Protein AF-A0AAD9XBY5-F1 (afdb_monomer)

Structure (mmCIF, N/CA/C/O backbone):
data_AF-A0AAD9XBY5-F1
#
_entry.id   AF-A0AAD9XBY5-F1
#
loop_
_atom_site.group_PDB
_atom_site.id
_atom_site.type_symbol
_atom_site.label_atom_id
_atom_site.label_alt_id
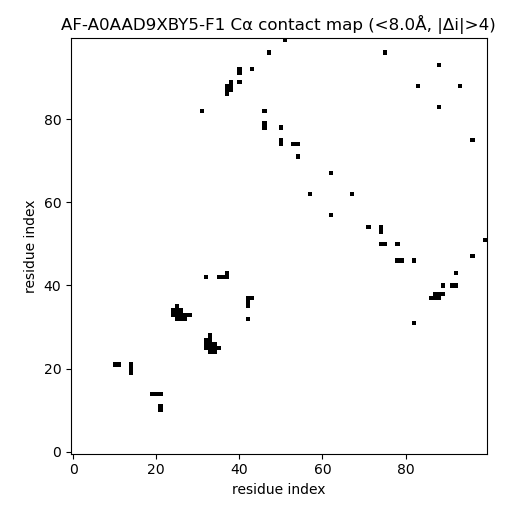_atom_site.label_comp_id
_atom_site.label_asym_id
_atom_site.label_entity_id
_atom_site.label_seq_id
_atom_site.pdbx_PDB_ins_code
_atom_site.Cartn_x
_atom_site.Cartn_y
_atom_site.Cartn_z
_atom_site.occupancy
_atom_site.B_iso_or_equiv
_atom_site.auth_seq_id
_atom_site.auth_comp_id
_atom_site.auth_asym_id
_atom_site.auth_atom_id
_atom_site.pdbx_PDB_model_num
ATOM 1 N N . MET A 1 1 ? 8.052 -13.403 -14.029 1.00 40.56 1 MET A N 1
ATOM 2 C CA . MET A 1 1 ? 8.239 -11.944 -14.207 1.00 40.56 1 MET A CA 1
ATOM 3 C C . MET A 1 1 ? 8.425 -11.702 -15.694 1.00 40.56 1 MET A C 1
ATOM 5 O O . MET A 1 1 ? 9.452 -12.110 -16.222 1.00 40.56 1 MET A O 1
ATOM 9 N N . VAL A 1 2 ? 7.416 -11.168 -16.387 1.00 36.94 2 VAL A N 1
ATOM 10 C CA . VAL A 1 2 ? 7.497 -10.950 -17.840 1.00 36.94 2 VAL A CA 1
ATOM 11 C C . VAL A 1 2 ? 8.561 -9.885 -18.090 1.00 36.94 2 VAL A C 1
ATOM 13 O O . VAL A 1 2 ? 8.361 -8.707 -17.795 1.00 36.94 2 VAL A O 1
ATOM 16 N N . ARG A 1 3 ? 9.735 -10.304 -18.569 1.00 40.69 3 ARG A N 1
ATOM 17 C CA . ARG A 1 3 ? 10.730 -9.382 -19.110 1.00 40.69 3 ARG A CA 1
ATOM 18 C C . ARG A 1 3 ? 10.161 -8.891 -20.434 1.00 40.69 3 ARG A C 1
ATOM 20 O O . ARG A 1 3 ? 10.265 -9.588 -21.435 1.00 40.69 3 ARG A O 1
ATOM 27 N N . ILE A 1 4 ? 9.550 -7.710 -20.443 1.00 56.75 4 ILE A N 1
ATOM 28 C CA . ILE A 1 4 ? 9.301 -6.988 -21.694 1.00 56.75 4 ILE A CA 1
ATOM 29 C C . ILE A 1 4 ? 10.677 -6.502 -22.164 1.00 56.75 4 ILE A C 1
ATOM 31 O O . ILE A 1 4 ? 11.091 -5.379 -21.882 1.00 56.75 4 ILE A O 1
ATOM 35 N N . GLY A 1 5 ? 11.443 -7.407 -22.775 1.00 48.56 5 GLY A N 1
ATOM 36 C CA . GLY A 1 5 ? 12.665 -7.072 -23.489 1.00 48.56 5 GLY A CA 1
ATOM 37 C C . GLY A 1 5 ? 12.268 -6.193 -24.664 1.00 48.56 5 GLY A C 1
ATOM 38 O O . GLY A 1 5 ? 11.664 -6.671 -25.620 1.00 48.56 5 GLY A O 1
ATOM 39 N N . LYS A 1 6 ? 12.517 -4.888 -24.561 1.00 57.31 6 LYS A N 1
ATOM 40 C CA . LYS A 1 6 ? 12.179 -3.945 -25.623 1.00 57.31 6 LYS A CA 1
ATOM 41 C C . LYS A 1 6 ? 13.244 -4.025 -26.712 1.00 57.31 6 LYS A C 1
ATOM 43 O O . LYS A 1 6 ? 14.352 -3.539 -26.517 1.00 57.31 6 LYS A O 1
ATOM 48 N N . ARG A 1 7 ? 12.879 -4.563 -27.876 1.00 54.69 7 ARG A N 1
ATOM 49 C CA . ARG A 1 7 ? 13.394 -4.042 -29.146 1.00 54.69 7 ARG A CA 1
ATOM 50 C C . ARG A 1 7 ? 12.582 -2.776 -29.427 1.00 54.69 7 ARG A C 1
ATOM 52 O O . ARG A 1 7 ? 11.395 -2.878 -29.733 1.00 54.69 7 ARG A O 1
ATOM 59 N N . LEU A 1 8 ? 13.170 -1.604 -29.174 1.00 58.75 8 LEU A N 1
ATOM 60 C CA . LEU A 1 8 ? 12.485 -0.303 -29.256 1.00 58.75 8 LEU A CA 1
ATOM 61 C C . LEU A 1 8 ? 11.880 -0.061 -30.649 1.00 58.75 8 LEU A C 1
ATOM 63 O O . LEU A 1 8 ? 10.769 0.458 -30.735 1.00 58.75 8 LEU A O 1
ATOM 67 N N . ASP A 1 9 ? 12.535 -0.577 -31.687 1.00 61.78 9 ASP A N 1
ATOM 68 C CA . ASP A 1 9 ? 12.152 -0.433 -33.098 1.00 61.78 9 ASP A CA 1
ATOM 69 C C . ASP A 1 9 ? 10.749 -0.985 -33.409 1.00 61.78 9 ASP A C 1
ATOM 71 O O . ASP A 1 9 ? 10.014 -0.429 -34.218 1.00 61.78 9 ASP A O 1
ATOM 75 N N . CYS A 1 10 ? 10.328 -2.054 -32.721 1.00 69.62 10 CYS A N 1
ATOM 76 C CA . CYS A 1 10 ? 9.038 -2.699 -32.982 1.00 69.62 10 CYS A CA 1
ATOM 77 C C . CYS A 1 10 ? 7.856 -1.859 -32.465 1.00 69.62 10 CYS A C 1
ATOM 79 O O . CYS A 1 10 ? 6.813 -1.779 -33.109 1.00 69.62 10 CYS A O 1
ATOM 81 N N . MET A 1 11 ? 7.990 -1.188 -31.315 1.00 74.19 11 MET A N 1
ATOM 82 C CA . MET A 1 11 ? 6.862 -0.427 -30.756 1.00 74.19 11 MET A CA 1
ATOM 83 C C . MET A 1 11 ? 6.532 0.836 -31.552 1.00 74.19 11 MET A C 1
ATOM 85 O O . MET A 1 11 ? 5.377 1.260 -31.551 1.00 74.19 11 MET A O 1
ATOM 89 N N . GLU A 1 12 ? 7.515 1.421 -32.232 1.00 80.38 12 GLU A N 1
ATOM 90 C CA . GLU A 1 12 ? 7.305 2.605 -33.062 1.00 80.38 12 GLU A CA 1
ATOM 91 C C . GLU A 1 12 ? 6.536 2.262 -34.350 1.00 80.38 12 GLU A C 1
ATOM 93 O O . GLU A 1 12 ? 5.638 3.002 -34.757 1.00 80.38 12 GLU A O 1
ATOM 98 N N . GLU A 1 13 ? 6.807 1.091 -34.940 1.00 85.88 13 GLU A N 1
ATOM 99 C CA . GLU A 1 13 ? 6.059 0.563 -36.087 1.00 85.88 13 GLU A CA 1
ATOM 100 C C . GLU A 1 13 ? 4.581 0.335 -35.735 1.00 85.88 13 GLU A C 1
ATOM 102 O O . GLU A 1 13 ? 3.684 0.809 -36.440 1.00 85.88 13 GLU A O 1
ATOM 107 N N . TRP A 1 14 ? 4.311 -0.332 -34.609 1.00 82.56 14 TRP A N 1
ATOM 108 C CA . TRP A 1 14 ? 2.941 -0.574 -34.149 1.00 82.56 14 TRP A CA 1
ATOM 109 C C . TRP A 1 14 ? 2.215 0.711 -33.751 1.00 82.56 14 TRP A C 1
ATOM 111 O O . TRP A 1 14 ? 1.037 0.857 -34.065 1.00 82.56 14 TRP A O 1
ATOM 121 N N . SER A 1 15 ? 2.905 1.663 -33.118 1.00 86.38 15 SER A N 1
ATOM 122 C CA . SER A 1 15 ? 2.346 2.976 -32.772 1.00 86.38 15 SER A CA 1
ATOM 123 C C . SER A 1 15 ? 1.874 3.735 -34.016 1.00 86.38 15 SER A C 1
ATOM 125 O O . SER A 1 15 ? 0.764 4.272 -34.018 1.00 86.38 15 SER A O 1
ATOM 127 N N . LYS A 1 16 ? 2.660 3.706 -35.102 1.00 88.75 16 LYS A N 1
ATOM 128 C CA . LYS A 1 16 ? 2.280 4.303 -36.392 1.00 88.75 16 LYS A CA 1
ATOM 129 C C . LYS A 1 16 ? 1.102 3.574 -37.042 1.00 88.75 16 LYS A C 1
ATOM 131 O O . LYS A 1 16 ? 0.168 4.233 -37.488 1.00 88.75 16 LYS A O 1
ATOM 136 N N . ARG A 1 17 ? 1.104 2.234 -37.062 1.00 90.94 17 ARG A N 1
ATOM 137 C CA . ARG A 1 17 ? 0.013 1.431 -37.659 1.00 90.94 17 ARG A CA 1
ATOM 138 C C . ARG A 1 17 ? -1.315 1.570 -36.919 1.00 90.94 17 ARG A C 1
ATOM 140 O O . ARG A 1 17 ? -2.360 1.634 -37.553 1.00 90.94 17 ARG A O 1
ATOM 147 N N . LEU A 1 18 ? -1.270 1.608 -35.591 1.00 90.31 18 LEU A N 1
ATOM 148 C CA . LEU A 1 18 ? -2.453 1.711 -34.731 1.00 90.31 18 LEU A CA 1
ATOM 149 C C . LEU A 1 18 ? -2.855 3.166 -34.446 1.00 90.31 18 LEU A C 1
ATOM 151 O O . LEU A 1 18 ? -3.815 3.393 -33.713 1.00 90.31 18 LEU A O 1
ATOM 155 N N . MET A 1 19 ? -2.109 4.140 -34.982 1.00 86.94 19 MET A N 1
ATOM 156 C CA . MET A 1 19 ? -2.285 5.576 -34.738 1.00 86.94 19 MET A CA 1
ATOM 157 C C . MET A 1 19 ? -2.404 5.937 -33.248 1.00 86.94 19 MET A C 1
ATOM 159 O O . MET A 1 19 ? -3.162 6.825 -32.856 1.00 86.94 19 MET A O 1
ATOM 163 N N . CYS A 1 20 ? -1.647 5.249 -32.394 1.00 86.25 20 CYS A N 1
ATOM 164 C CA . CYS A 1 20 ? -1.685 5.436 -30.948 1.00 86.25 20 CYS A CA 1
ATOM 165 C C . CYS A 1 20 ? -0.370 6.033 -30.439 1.00 86.25 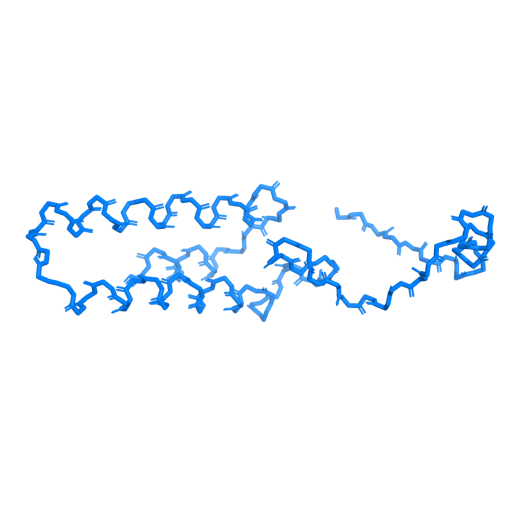20 CYS A C 1
ATOM 167 O O . CYS A 1 20 ? 0.705 5.718 -30.942 1.00 86.25 20 CYS A O 1
ATOM 169 N N . LYS A 1 21 ? -0.432 6.909 -29.427 1.00 82.75 21 LYS A N 1
ATOM 170 C CA . LYS A 1 21 ? 0.770 7.514 -28.833 1.00 82.75 21 LYS A CA 1
ATOM 171 C C . LYS A 1 21 ? 1.454 6.535 -27.884 1.00 82.75 21 LYS A C 1
ATOM 173 O O . LYS A 1 21 ? 0.808 5.947 -27.018 1.00 82.75 21 LYS A O 1
ATOM 178 N N . GLN A 1 22 ? 2.774 6.420 -27.996 1.00 79.69 22 GLN A N 1
ATOM 179 C CA . GLN A 1 22 ? 3.564 5.671 -27.029 1.00 79.69 22 GLN A CA 1
ATOM 180 C C . GLN A 1 22 ? 3.688 6.467 -25.724 1.00 79.69 22 GLN A C 1
ATOM 182 O O . GLN A 1 22 ? 4.101 7.625 -25.727 1.00 79.69 22 GLN A O 1
ATOM 187 N N . VAL A 1 23 ? 3.343 5.841 -24.598 1.00 78.50 23 VAL A N 1
ATOM 188 C CA . VAL A 1 23 ? 3.502 6.445 -23.269 1.00 78.50 23 VAL A CA 1
ATOM 189 C C . VAL A 1 23 ? 4.789 5.932 -22.621 1.00 78.50 23 VAL A C 1
ATOM 191 O O . VAL A 1 23 ? 5.089 4.728 -22.634 1.00 78.50 23 VAL A O 1
ATOM 194 N N . SER A 1 24 ? 5.572 6.849 -22.049 1.00 72.31 24 SER A N 1
ATOM 195 C CA . SER A 1 24 ? 6.763 6.500 -21.279 1.00 72.31 24 SER A CA 1
ATOM 196 C C . SER A 1 24 ? 6.363 5.742 -20.011 1.00 72.31 24 SER A C 1
ATOM 198 O O . SER A 1 24 ? 5.421 6.091 -19.309 1.00 72.31 24 SER A O 1
ATOM 200 N N . HIS A 1 25 ? 7.056 4.639 -19.743 1.00 66.31 25 HIS A N 1
ATOM 201 C CA . HIS A 1 25 ? 6.834 3.851 -18.532 1.00 66.31 25 HIS A CA 1
ATOM 202 C C . HIS A 1 25 ? 7.624 4.488 -17.380 1.00 66.31 25 HIS A C 1
ATOM 204 O O . HIS A 1 25 ? 8.729 4.973 -17.639 1.00 66.31 25 HIS A O 1
ATOM 210 N N . PRO A 1 26 ? 7.160 4.427 -16.119 1.00 69.88 26 PRO A N 1
ATOM 211 C CA . PRO A 1 26 ? 5.969 3.739 -15.605 1.00 69.88 26 PRO A CA 1
ATOM 212 C C . PRO A 1 26 ? 4.679 4.571 -15.718 1.00 69.88 26 PRO A C 1
ATOM 214 O O . PRO A 1 26 ? 4.670 5.764 -15.429 1.00 69.88 26 PRO A O 1
ATOM 217 N N . VAL A 1 27 ? 3.577 3.929 -16.109 1.00 77.94 27 VAL A N 1
ATOM 218 C CA . VAL A 1 27 ? 2.276 4.587 -16.332 1.00 77.94 27 VAL A CA 1
ATOM 219 C C . VAL A 1 27 ? 1.321 4.214 -15.211 1.00 77.94 27 VAL A C 1
ATOM 221 O O . VAL A 1 27 ? 1.163 3.038 -14.922 1.00 77.94 27 VAL A O 1
ATOM 224 N N . ASN A 1 28 ? 0.626 5.170 -14.598 1.00 81.19 28 ASN A N 1
ATOM 225 C CA . ASN A 1 28 ? -0.440 4.838 -13.651 1.00 81.19 28 ASN A CA 1
ATOM 226 C C . ASN A 1 28 ? -1.729 4.498 -14.404 1.00 81.19 28 ASN A C 1
ATOM 228 O O . ASN A 1 28 ? -2.327 5.368 -15.033 1.00 81.19 28 ASN A O 1
ATOM 232 N N . TYR A 1 29 ? -2.186 3.255 -14.299 1.00 85.19 29 TYR A N 1
ATOM 233 C CA . TYR A 1 29 ? -3.446 2.798 -14.875 1.00 85.19 29 TYR A CA 1
ATOM 234 C C . TYR A 1 29 ? -4.410 2.386 -13.773 1.00 85.19 29 TYR A C 1
ATOM 236 O O . TYR A 1 29 ? -4.084 1.545 -12.937 1.00 85.19 29 TYR A O 1
ATOM 244 N N . LEU A 1 30 ? -5.592 3.009 -13.740 1.00 84.69 30 LEU A N 1
ATOM 245 C CA . LEU A 1 30 ? -6.609 2.761 -12.708 1.00 84.69 30 LEU A CA 1
ATOM 246 C C . LEU A 1 30 ? -6.049 2.886 -11.271 1.00 84.69 30 LEU A C 1
ATOM 248 O O . LEU A 1 30 ? -6.460 2.194 -10.342 1.00 84.69 30 LEU A O 1
ATOM 252 N N . GLY A 1 31 ? -5.074 3.782 -11.086 1.00 80.62 31 GLY A N 1
ATOM 253 C CA . GLY A 1 31 ? -4.381 3.999 -9.814 1.00 80.62 31 GLY A CA 1
ATOM 254 C C . GLY A 1 31 ? -3.263 3.001 -9.494 1.00 80.62 31 GLY A C 1
ATOM 255 O O . GLY A 1 31 ? -2.685 3.101 -8.417 1.00 80.62 31 GLY A O 1
ATOM 256 N N . LEU A 1 32 ? -2.935 2.077 -10.399 1.00 84.44 32 LEU A N 1
ATOM 257 C CA . LEU A 1 32 ? -1.858 1.100 -10.258 1.00 84.44 32 LEU A CA 1
ATOM 258 C C . LEU A 1 32 ? -0.675 1.473 -11.172 1.00 84.44 32 LEU A C 1
ATOM 260 O O . LEU A 1 32 ? -0.887 1.658 -12.372 1.00 84.44 32 LEU A O 1
ATOM 264 N N . PRO A 1 33 ? 0.564 1.568 -10.663 1.00 82.88 33 PRO A N 1
ATOM 265 C CA . PRO A 1 33 ? 1.730 1.765 -11.518 1.00 82.88 33 PRO A CA 1
ATOM 266 C C . PRO A 1 33 ? 1.975 0.533 -12.406 1.00 82.88 33 PRO A C 1
ATOM 268 O O . PRO A 1 33 ? 2.380 -0.532 -11.938 1.00 82.88 33 PRO A O 1
ATOM 271 N N . LEU A 1 34 ? 1.726 0.688 -13.707 1.00 80.31 34 LEU A N 1
ATOM 272 C CA . LEU A 1 34 ? 2.100 -0.245 -14.763 1.00 80.31 34 LEU A CA 1
ATOM 273 C C . LEU A 1 34 ? 3.561 -0.027 -15.142 1.00 80.31 34 LEU A C 1
ATOM 275 O O . LEU A 1 34 ? 3.964 1.026 -15.645 1.00 80.31 34 LEU A O 1
ATOM 279 N N . GLY A 1 35 ? 4.351 -1.073 -14.930 1.00 72.25 35 GLY A N 1
ATOM 280 C CA . GLY A 1 35 ? 5.798 -1.001 -15.049 1.00 72.25 35 GLY A CA 1
ATOM 281 C C . GLY A 1 35 ? 6.426 -0.502 -13.749 1.00 72.25 35 GLY A C 1
ATOM 282 O O . GLY A 1 35 ? 5.966 0.439 -13.113 1.00 72.25 35 GLY A O 1
ATOM 283 N N . GLY A 1 36 ? 7.479 -1.188 -13.321 1.00 75.88 36 GLY A N 1
ATOM 284 C CA . GLY A 1 36 ? 8.126 -0.956 -12.036 1.00 75.88 36 GLY A CA 1
ATOM 285 C C . GLY A 1 36 ? 8.593 -2.267 -11.418 1.00 75.88 36 GLY A C 1
ATOM 286 O O . GLY A 1 36 ? 8.106 -3.347 -11.754 1.00 75.88 36 GLY A O 1
ATOM 287 N N . LYS A 1 37 ? 9.578 -2.191 -10.523 1.00 80.75 37 LYS A N 1
ATOM 288 C CA . LYS A 1 37 ? 10.049 -3.363 -9.780 1.00 80.75 37 LYS A CA 1
ATOM 289 C C . LYS A 1 37 ? 9.136 -3.570 -8.570 1.00 80.75 37 LYS A C 1
ATOM 291 O O . LYS A 1 37 ? 9.375 -2.973 -7.525 1.00 80.75 37 LYS A O 1
ATOM 296 N N . SER A 1 38 ? 8.136 -4.446 -8.694 1.00 81.56 38 SER A N 1
ATOM 297 C CA . SER A 1 38 ? 7.217 -4.803 -7.596 1.00 81.56 38 SER A CA 1
ATOM 298 C C . SER A 1 38 ? 7.917 -5.426 -6.380 1.00 81.56 38 SER A C 1
ATOM 300 O O . SER A 1 38 ? 7.338 -5.506 -5.305 1.00 81.56 38 SER A O 1
ATOM 302 N N . ASN A 1 39 ? 9.179 -5.837 -6.518 1.00 80.62 39 ASN A N 1
ATOM 303 C CA . ASN A 1 39 ? 9.994 -6.339 -5.411 1.00 80.62 39 ASN A CA 1
ATOM 304 C C . ASN A 1 39 ? 10.483 -5.214 -4.475 1.00 80.62 39 ASN A C 1
ATOM 306 O O . ASN A 1 39 ? 10.946 -5.495 -3.375 1.00 80.62 39 ASN A O 1
ATOM 310 N N . GLY A 1 40 ? 10.432 -3.950 -4.911 1.00 84.44 40 GLY A N 1
ATOM 311 C CA . GLY A 1 40 ? 10.903 -2.807 -4.133 1.00 84.44 40 GLY A CA 1
ATOM 312 C C . GLY A 1 40 ? 9.801 -2.187 -3.277 1.00 84.44 40 GLY A C 1
ATOM 313 O O . GLY A 1 40 ? 8.687 -1.978 -3.747 1.00 84.44 40 GLY A O 1
ATOM 314 N N . VAL A 1 41 ? 10.132 -1.798 -2.044 1.00 85.62 41 VAL A N 1
ATOM 315 C CA . VAL A 1 41 ? 9.201 -1.130 -1.110 1.00 85.62 41 VAL A CA 1
ATOM 316 C C . VAL A 1 41 ? 8.623 0.167 -1.693 1.00 85.62 41 VAL A C 1
ATOM 318 O O . VAL A 1 41 ? 7.462 0.494 -1.463 1.00 85.62 41 VAL A O 1
ATOM 321 N N . SER A 1 42 ? 9.407 0.895 -2.495 1.00 87.06 42 SER A N 1
ATOM 322 C CA . SER A 1 42 ? 8.979 2.140 -3.146 1.00 87.06 42 SER A CA 1
ATOM 323 C C . SER A 1 42 ? 7.766 1.962 -4.060 1.00 87.06 42 SER A C 1
ATOM 325 O O . SER A 1 42 ? 6.927 2.858 -4.110 1.00 87.06 42 SER A O 1
ATOM 327 N N . PHE A 1 43 ? 7.634 0.806 -4.718 1.00 88.81 43 PHE A N 1
ATOM 328 C CA . PHE A 1 43 ? 6.499 0.483 -5.585 1.00 88.81 43 PHE A CA 1
ATOM 329 C C . PHE A 1 43 ? 5.169 0.457 -4.817 1.00 88.81 43 PHE A C 1
ATOM 331 O O . PHE A 1 43 ? 4.131 0.844 -5.346 1.00 88.81 43 PHE A O 1
ATOM 338 N N . TRP A 1 44 ? 5.210 0.045 -3.548 1.00 90.31 44 TRP A N 1
ATOM 339 C CA . TRP A 1 44 ? 4.034 -0.133 -2.695 1.00 90.31 44 TRP A CA 1
ATOM 340 C C . TRP A 1 44 ? 3.686 1.105 -1.862 1.00 90.31 44 TRP A C 1
ATOM 342 O O . TRP A 1 44 ? 2.612 1.155 -1.267 1.00 90.31 44 TRP A O 1
ATOM 352 N N . LYS A 1 45 ? 4.541 2.139 -1.840 1.00 90.00 45 LYS A N 1
ATOM 353 C CA . LYS A 1 45 ? 4.265 3.390 -1.110 1.00 90.00 45 LYS A CA 1
ATOM 354 C C . LYS A 1 45 ? 2.912 4.023 -1.471 1.00 90.00 45 LYS A C 1
ATOM 356 O O . LYS A 1 45 ? 2.193 4.388 -0.543 1.00 90.00 45 LYS A O 1
ATOM 361 N N . PRO A 1 46 ? 2.509 4.124 -2.756 1.00 90.38 46 PRO A N 1
ATOM 362 C CA . PRO A 1 46 ? 1.208 4.693 -3.107 1.00 90.38 46 PRO A CA 1
ATOM 363 C C . PRO A 1 46 ? 0.033 3.904 -2.517 1.00 90.38 46 PRO A C 1
ATOM 365 O O . PRO A 1 46 ? -0.954 4.508 -2.104 1.00 90.38 46 PRO A O 1
ATOM 368 N N . LEU A 1 47 ? 0.148 2.572 -2.432 1.00 91.75 47 LEU A N 1
ATOM 369 C CA . LEU A 1 47 ? -0.863 1.722 -1.801 1.00 91.75 47 LEU A CA 1
ATOM 370 C C . LEU A 1 47 ? -0.986 2.041 -0.307 1.00 91.75 47 LEU A C 1
ATOM 372 O O . LEU A 1 47 ? -2.092 2.285 0.168 1.00 91.75 47 LEU A O 1
ATOM 376 N N . LEU A 1 48 ? 0.140 2.073 0.412 1.00 92.38 48 LEU A N 1
ATOM 377 C CA . LEU A 1 48 ? 0.162 2.340 1.854 1.00 92.38 48 LEU A CA 1
ATOM 378 C C . LEU A 1 48 ? -0.457 3.704 2.180 1.00 92.38 48 LEU A C 1
ATOM 380 O O . LEU A 1 48 ? -1.384 3.779 2.982 1.00 92.38 48 LEU A O 1
ATOM 384 N N . VAL A 1 49 ? -0.049 4.757 1.465 1.00 92.75 49 VAL A N 1
ATOM 385 C CA . VAL A 1 49 ? -0.613 6.110 1.628 1.00 92.75 49 VAL A CA 1
ATOM 386 C C . VAL A 1 49 ? -2.120 6.125 1.345 1.00 92.75 49 VAL A C 1
ATOM 388 O O . VAL A 1 49 ? -2.891 6.820 2.015 1.00 92.75 49 VAL A O 1
ATOM 391 N N . ARG A 1 50 ? -2.587 5.344 0.365 1.00 91.94 50 ARG A N 1
ATOM 392 C CA . ARG A 1 50 ? -4.015 5.253 0.035 1.00 91.94 50 ARG A CA 1
ATOM 393 C C . ARG A 1 50 ? -4.822 4.560 1.132 1.00 91.94 50 ARG A C 1
ATOM 395 O O . ARG A 1 50 ? -5.933 5.000 1.417 1.00 91.94 50 ARG A O 1
ATOM 402 N N . ILE A 1 51 ? -4.283 3.511 1.751 1.00 92.81 51 ILE A N 1
ATOM 403 C CA . ILE A 1 51 ? -4.921 2.832 2.889 1.00 92.81 51 ILE A CA 1
ATOM 404 C C . ILE A 1 51 ? -4.949 3.771 4.097 1.00 92.81 51 ILE A C 1
ATOM 406 O O . ILE A 1 51 ? -6.020 4.018 4.649 1.00 92.81 51 ILE A O 1
ATOM 410 N N . GLU A 1 52 ? -3.812 4.368 4.455 1.00 92.56 52 GLU A N 1
ATOM 411 C CA . GLU A 1 52 ? -3.691 5.278 5.600 1.00 92.56 52 GLU A CA 1
ATOM 412 C C . GLU A 1 52 ? -4.616 6.491 5.471 1.00 92.56 52 GLU A C 1
ATOM 414 O O . GLU A 1 52 ? -5.358 6.807 6.399 1.00 92.56 52 GLU A O 1
ATOM 419 N N . SER A 1 53 ? -4.652 7.143 4.305 1.00 92.19 53 SER A N 1
ATOM 420 C CA . SER A 1 53 ? -5.555 8.279 4.059 1.00 92.19 53 SER A CA 1
ATOM 421 C C . SER A 1 53 ? -7.030 7.883 4.166 1.00 92.19 53 SER A C 1
ATOM 423 O O . SER A 1 53 ? -7.842 8.631 4.732 1.00 92.19 53 SER A O 1
ATOM 425 N N . ARG A 1 54 ? -7.391 6.689 3.677 1.00 90.62 54 ARG A N 1
ATOM 426 C CA . ARG A 1 54 ? -8.735 6.128 3.833 1.00 90.62 54 ARG A CA 1
ATOM 427 C C . ARG A 1 54 ? -9.039 5.762 5.275 1.00 90.62 54 ARG A C 1
ATOM 429 O O . ARG A 1 54 ? -10.172 5.964 5.659 1.00 90.62 54 ARG A O 1
ATOM 436 N N . LEU A 1 55 ? -8.109 5.291 6.093 1.00 89.88 55 LEU A N 1
ATOM 437 C CA . LEU A 1 55 ? -8.387 5.028 7.511 1.00 89.88 55 LEU A CA 1
ATOM 438 C C . LEU A 1 55 ? -8.464 6.339 8.318 1.00 89.88 55 LEU A C 1
ATOM 440 O O . LEU A 1 55 ? -9.407 6.559 9.087 1.00 89.88 55 LEU A O 1
ATOM 444 N N . ALA A 1 56 ? -7.540 7.270 8.075 1.00 89.69 56 ALA A N 1
ATOM 445 C CA . ALA A 1 56 ? -7.458 8.560 8.758 1.00 89.69 56 ALA A CA 1
ATOM 446 C C . ALA A 1 56 ? -8.704 9.433 8.535 1.00 89.69 56 ALA A C 1
ATOM 448 O O . ALA A 1 56 ? -9.195 10.065 9.474 1.00 89.69 56 ALA A O 1
ATOM 449 N N . SER A 1 57 ? -9.265 9.423 7.321 1.00 86.06 57 SER A N 1
ATOM 450 C CA . SER A 1 57 ? -10.476 10.192 6.991 1.00 86.06 57 SER A CA 1
ATOM 451 C C . SER A 1 57 ? -11.693 9.785 7.831 1.00 86.06 57 SER A C 1
ATOM 453 O O . SER A 1 57 ? -12.585 10.596 8.070 1.00 86.06 57 SER A O 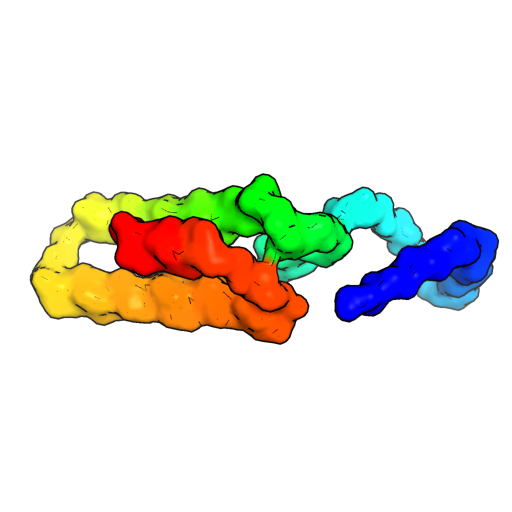1
ATOM 455 N N . TRP A 1 58 ? -11.742 8.538 8.304 1.00 80.50 58 TRP A N 1
ATOM 456 C CA . TRP A 1 58 ? -12.888 8.005 9.046 1.00 80.50 58 TRP A CA 1
ATOM 457 C C . TRP A 1 58 ? -12.671 7.984 10.547 1.00 80.50 58 TRP A C 1
ATOM 459 O O . TRP A 1 58 ? -13.648 7.993 11.290 1.00 80.50 58 TRP A O 1
ATOM 469 N N . LYS A 1 59 ? -11.418 8.067 11.004 1.00 73.94 59 LYS A N 1
ATOM 470 C CA . LYS A 1 59 ? -11.108 8.348 12.410 1.00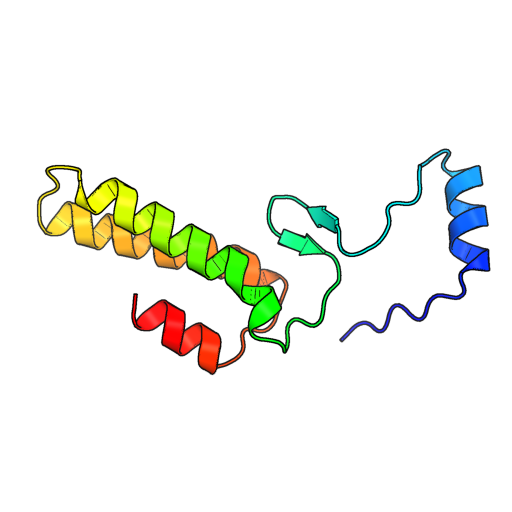 73.94 59 LYS A CA 1
ATOM 471 C C . LYS A 1 59 ? -11.766 9.650 12.892 1.00 73.94 59 LYS A C 1
ATOM 473 O O . LYS A 1 59 ? -12.107 9.755 14.063 1.00 73.94 59 LYS A O 1
ATOM 478 N N . ARG A 1 60 ? -11.984 10.611 11.984 1.00 73.56 60 ARG A N 1
ATOM 479 C CA . ARG A 1 60 ? -12.697 11.873 12.248 1.00 73.56 60 ARG A CA 1
ATOM 480 C C . ARG A 1 60 ? -14.226 11.751 12.268 1.00 73.56 60 ARG A C 1
ATOM 482 O O . ARG A 1 60 ? -14.886 12.700 12.671 1.00 73.56 60 ARG A O 1
ATOM 489 N N . LYS A 1 61 ? -14.807 10.626 11.837 1.00 75.38 61 LYS A N 1
ATOM 490 C CA . LYS A 1 61 ? -16.262 10.412 11.868 1.00 75.38 61 LYS A CA 1
ATOM 491 C C . LYS A 1 61 ? -16.677 9.790 13.202 1.00 75.38 61 LYS A C 1
ATOM 493 O O . LYS A 1 61 ? -15.982 8.919 13.729 1.00 75.38 61 LYS A O 1
ATOM 498 N N . PHE A 1 62 ? -17.842 10.180 13.717 1.00 79.44 62 PHE A N 1
ATOM 499 C CA . PHE A 1 62 ? -18.455 9.596 14.917 1.00 79.44 62 PHE A CA 1
ATOM 500 C C . PHE A 1 62 ? -19.007 8.187 14.632 1.00 79.44 62 PHE A C 1
ATOM 502 O O . PHE A 1 62 ? -20.210 7.951 14.630 1.00 79.44 62 PHE A O 1
ATOM 509 N N . LEU A 1 63 ? -18.117 7.238 14.336 1.00 85.81 63 LEU A N 1
ATOM 510 C CA . LEU A 1 63 ? -18.454 5.827 14.171 1.00 85.81 63 LEU A CA 1
ATOM 511 C C . LEU A 1 63 ? -18.375 5.096 15.508 1.00 85.81 63 LEU A C 1
ATOM 513 O O . LEU A 1 63 ? -17.379 5.223 16.235 1.00 85.81 63 LEU A O 1
ATOM 517 N N . ASN A 1 64 ? -19.379 4.259 15.768 1.00 89.69 64 ASN A N 1
ATOM 518 C CA . ASN A 1 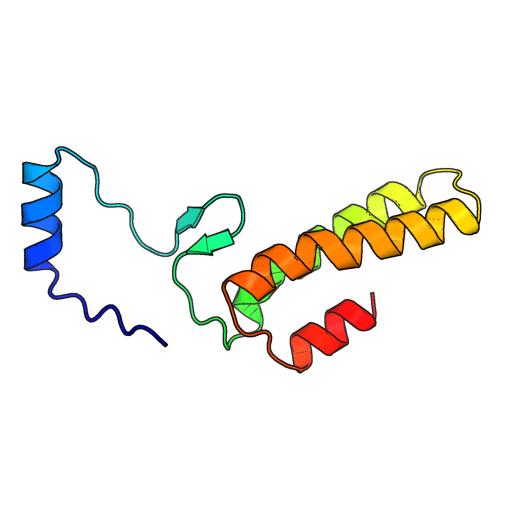64 ? -19.338 3.271 16.841 1.00 89.69 64 ASN A CA 1
ATOM 519 C C . ASN A 1 64 ? -18.268 2.189 16.559 1.00 89.69 64 ASN A C 1
ATOM 521 O O . ASN A 1 64 ? -17.699 2.111 15.466 1.00 89.69 64 ASN A O 1
ATOM 525 N N . LYS A 1 65 ? -17.972 1.343 17.555 1.00 89.31 65 LYS A N 1
ATOM 526 C CA . LYS A 1 65 ? -16.922 0.311 17.442 1.00 89.31 65 LYS A CA 1
ATOM 527 C C . LYS A 1 65 ? -17.168 -0.651 16.270 1.00 89.31 65 LYS A C 1
ATOM 529 O O . LYS A 1 65 ? -16.241 -0.928 15.516 1.00 89.31 65 LYS A O 1
ATOM 534 N N . GLY A 1 66 ? -18.411 -1.100 16.082 1.00 91.81 66 GLY A N 1
ATOM 535 C CA . GLY A 1 66 ? -18.781 -2.016 14.997 1.00 91.81 66 GLY A CA 1
ATOM 536 C C . GLY A 1 66 ? -18.569 -1.409 13.609 1.00 91.81 66 GLY A C 1
ATOM 537 O O . GLY A 1 66 ? -17.939 -2.024 12.754 1.00 91.81 66 GLY A O 1
ATOM 538 N N . GLY A 1 67 ? -18.997 -0.162 13.408 1.00 90.50 67 GLY A N 1
ATOM 539 C CA . GLY A 1 67 ? -18.805 0.569 12.158 1.00 90.50 67 GLY A CA 1
ATOM 540 C C . GLY A 1 67 ? -17.329 0.772 11.820 1.00 90.50 67 GLY A C 1
ATOM 541 O O . GLY A 1 67 ? -16.946 0.631 10.661 1.00 90.50 67 GLY A O 1
ATOM 542 N N . ARG A 1 68 ? -16.476 1.023 12.824 1.00 90.00 68 ARG A N 1
ATOM 543 C CA . ARG A 1 68 ? -15.018 1.097 12.620 1.00 90.00 68 ARG A CA 1
ATOM 544 C C . ARG A 1 68 ? -14.430 -0.245 12.185 1.00 90.00 68 ARG A C 1
ATOM 546 O O . ARG A 1 68 ? -13.657 -0.265 11.235 1.00 90.00 68 ARG A O 1
ATOM 553 N N . LEU A 1 69 ? -14.814 -1.350 12.829 1.00 92.00 69 LEU A N 1
ATOM 554 C CA . LEU A 1 69 ? -14.325 -2.690 12.476 1.00 92.00 69 LEU A CA 1
ATOM 555 C C . LEU A 1 69 ? -14.717 -3.091 11.052 1.00 92.00 69 LEU A C 1
ATOM 557 O O . LEU A 1 69 ? -13.871 -3.539 10.278 1.00 92.00 69 LEU A O 1
ATOM 561 N N . VAL A 1 70 ? -15.986 -2.890 10.688 1.00 93.25 70 VAL A N 1
ATOM 562 C CA . VAL A 1 70 ? -16.474 -3.178 9.332 1.00 93.25 70 VAL A CA 1
ATOM 563 C C . VAL A 1 70 ? -15.731 -2.327 8.307 1.00 93.25 70 VAL A C 1
ATOM 565 O O . VAL A 1 70 ? -15.300 -2.843 7.278 1.00 93.25 70 VAL A O 1
ATOM 568 N N . LEU A 1 71 ? -15.516 -1.044 8.598 1.00 90.06 71 LEU A N 1
ATOM 569 C CA . LEU A 1 71 ? -14.796 -0.156 7.697 1.00 90.06 71 LEU A CA 1
ATOM 570 C C . LEU A 1 71 ? -13.338 -0.592 7.494 1.00 90.06 71 LEU A C 1
ATOM 572 O O . LEU A 1 71 ? -12.890 -0.676 6.352 1.00 90.06 71 LEU A O 1
ATOM 576 N N . ILE A 1 72 ? -12.615 -0.890 8.578 1.00 91.62 72 ILE A N 1
ATOM 577 C CA . ILE A 1 72 ? -11.235 -1.393 8.511 1.00 91.62 72 ILE A CA 1
ATOM 578 C C . ILE A 1 72 ? -11.194 -2.648 7.638 1.00 91.62 72 ILE A C 1
ATOM 580 O O . ILE A 1 72 ? -10.408 -2.714 6.694 1.00 91.62 72 ILE A O 1
ATOM 584 N N . LYS A 1 73 ? -12.112 -3.594 7.877 1.00 92.50 73 LYS A N 1
ATOM 585 C CA . LYS A 1 73 ? -12.225 -4.821 7.085 1.00 92.50 73 LYS A CA 1
ATOM 586 C C . LYS A 1 73 ? -12.432 -4.522 5.602 1.00 92.50 73 LYS A C 1
ATOM 588 O O . LYS A 1 73 ? -11.720 -5.079 4.773 1.00 92.50 73 LYS A O 1
ATOM 593 N N . VAL A 1 74 ? -13.360 -3.634 5.249 1.00 92.88 74 VAL A N 1
ATOM 594 C CA . VAL A 1 74 ? -13.641 -3.286 3.845 1.00 92.88 74 VAL A CA 1
ATOM 595 C C . VAL A 1 74 ? -12.434 -2.619 3.177 1.00 92.88 74 VAL A C 1
ATOM 597 O O . VAL A 1 74 ? -12.088 -2.974 2.047 1.00 92.88 74 VAL A O 1
ATOM 600 N N . VAL A 1 75 ? -11.763 -1.687 3.858 1.00 92.75 75 VAL A N 1
ATOM 601 C CA . VAL A 1 75 ? -10.595 -0.971 3.315 1.00 92.75 75 VAL A CA 1
ATOM 602 C C . VAL A 1 75 ? -9.415 -1.922 3.104 1.00 92.75 75 VAL A C 1
ATOM 604 O O . VAL A 1 75 ? -8.856 -1.951 2.005 1.00 92.75 75 VAL A O 1
ATOM 607 N N . LEU A 1 76 ? -9.077 -2.734 4.110 1.00 92.50 76 LEU A N 1
ATOM 608 C CA . LEU A 1 76 ? -7.973 -3.698 4.041 1.00 92.50 76 LEU A CA 1
ATOM 609 C C . LEU A 1 76 ? -8.270 -4.887 3.115 1.00 92.50 76 LEU A 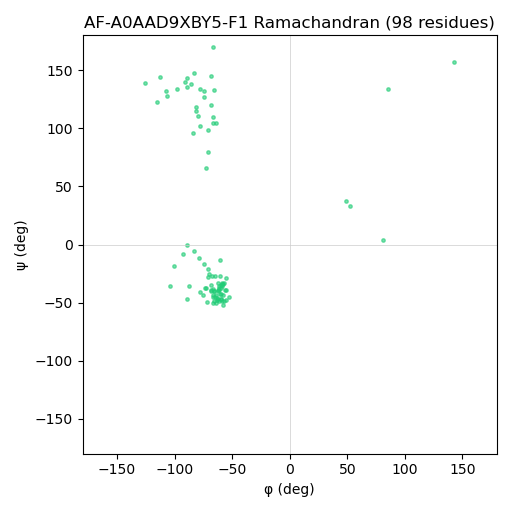C 1
ATOM 611 O O . LEU A 1 76 ? -7.339 -5.507 2.614 1.00 92.50 76 LEU A O 1
ATOM 615 N N . SER A 1 77 ? -9.540 -5.188 2.828 1.00 92.19 77 SER A N 1
ATOM 616 C CA . SER A 1 77 ? -9.896 -6.269 1.897 1.00 92.19 77 SER A CA 1
ATOM 617 C C . SER A 1 77 ? -9.955 -5.811 0.443 1.00 92.19 77 SER A C 1
ATOM 619 O O . SER A 1 77 ? -9.617 -6.579 -0.444 1.00 92.19 77 SER A O 1
ATOM 621 N N . SER A 1 78 ? -10.404 -4.588 0.154 1.00 92.00 78 SER A N 1
ATOM 622 C CA . SER A 1 78 ? -10.647 -4.158 -1.235 1.00 92.00 78 SER A CA 1
ATOM 623 C C . SER A 1 78 ? -9.420 -3.524 -1.894 1.00 92.00 78 SER A C 1
ATOM 625 O O . SER A 1 78 ? -9.069 -3.879 -3.019 1.00 92.00 78 SER A O 1
ATOM 627 N N . ILE A 1 79 ? -8.740 -2.603 -1.201 1.00 91.50 79 ILE A N 1
ATOM 628 C CA . ILE A 1 79 ? -7.640 -1.824 -1.790 1.00 91.50 79 ILE A CA 1
ATOM 629 C C . ILE A 1 79 ? -6.390 -2.695 -2.014 1.00 91.50 79 ILE A C 1
ATOM 631 O O . ILE A 1 79 ? -5.867 -2.685 -3.133 1.00 91.50 79 ILE A O 1
ATOM 635 N N . PRO A 1 80 ? -5.908 -3.474 -1.023 1.00 92.00 80 PRO A N 1
ATOM 636 C CA . PRO A 1 80 ? -4.740 -4.332 -1.210 1.00 92.00 80 PRO A CA 1
ATOM 637 C C . PRO A 1 80 ? -4.988 -5.452 -2.217 1.00 92.00 80 PRO A C 1
ATOM 639 O O . PRO A 1 80 ? -4.125 -5.704 -3.054 1.00 92.00 80 PRO A O 1
ATOM 642 N N . THR A 1 81 ? -6.178 -6.064 -2.203 1.00 93.25 81 THR A N 1
ATOM 643 C CA . THR A 1 81 ? -6.535 -7.154 -3.127 1.00 93.25 81 THR A CA 1
ATOM 644 C C . THR A 1 81 ? -6.381 -6.746 -4.587 1.00 93.25 81 THR A C 1
ATOM 646 O O . THR A 1 81 ? -5.861 -7.527 -5.382 1.00 93.25 81 THR A O 1
ATOM 649 N N . TYR A 1 82 ? -6.735 -5.507 -4.946 1.00 91.06 82 TYR A N 1
ATOM 650 C CA . TYR A 1 82 ? -6.527 -5.020 -6.310 1.00 91.06 82 TYR A CA 1
ATOM 651 C C . TYR A 1 82 ? -5.044 -5.047 -6.718 1.00 91.06 82 TYR A C 1
ATOM 653 O O . TYR A 1 82 ? -4.703 -5.579 -7.771 1.00 91.06 82 TYR A O 1
ATOM 661 N N . TYR A 1 83 ? -4.141 -4.561 -5.862 1.00 90.50 83 TYR A N 1
ATOM 662 C CA . TYR A 1 83 ? -2.699 -4.575 -6.142 1.00 90.50 83 TYR A CA 1
ATOM 663 C C . TYR A 1 83 ? -2.128 -5.998 -6.143 1.00 90.50 83 TYR A C 1
ATOM 665 O O . TYR A 1 83 ? -1.293 -6.331 -6.986 1.00 90.50 83 TYR A O 1
ATOM 673 N N . MET A 1 84 ? -2.590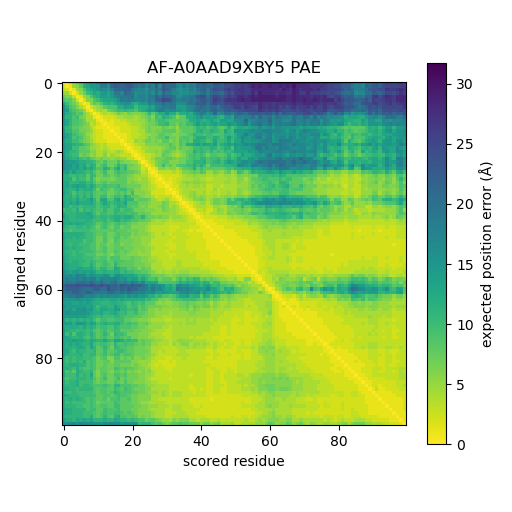 -6.837 -5.214 1.00 90.56 84 MET A N 1
ATOM 674 C CA . MET A 1 84 ? -2.142 -8.223 -5.056 1.00 90.56 84 MET A CA 1
ATOM 675 C C . MET A 1 84 ? -2.609 -9.132 -6.199 1.00 90.56 84 MET A C 1
ATOM 677 O O . MET A 1 84 ? -1.937 -10.116 -6.496 1.00 90.56 84 MET A O 1
ATOM 681 N N . SER A 1 85 ? -3.713 -8.790 -6.874 1.00 90.69 85 SER A N 1
ATOM 682 C CA . SER A 1 85 ? -4.189 -9.530 -8.052 1.00 90.69 85 SER A CA 1
ATOM 683 C C . SER A 1 85 ? -3.223 -9.455 -9.242 1.00 90.69 85 SER A C 1
ATOM 685 O O . SER A 1 85 ? -3.167 -10.377 -10.051 1.00 90.69 85 SER A O 1
ATOM 687 N N . VAL A 1 86 ? -2.433 -8.377 -9.329 1.00 89.00 86 VAL A N 1
ATOM 688 C CA . VAL A 1 86 ? -1.489 -8.128 -10.431 1.00 89.00 86 VAL A CA 1
ATOM 689 C C . VAL A 1 86 ? -0.041 -8.397 -10.012 1.00 89.00 86 VAL A C 1
ATOM 691 O O . VAL A 1 86 ? 0.761 -8.879 -10.814 1.00 89.00 86 VAL A O 1
ATOM 694 N N . PHE A 1 87 ? 0.318 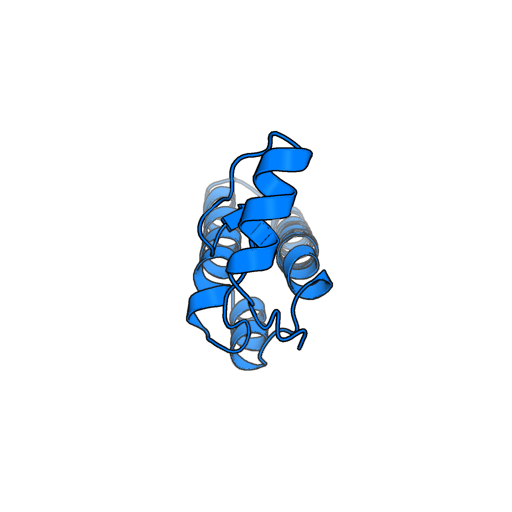-8.097 -8.760 1.00 89.19 87 PHE A N 1
ATOM 695 C CA . PHE A 1 87 ? 1.695 -8.173 -8.271 1.00 89.19 87 PHE A CA 1
ATOM 696 C C . PHE A 1 87 ? 1.823 -9.034 -7.018 1.00 89.19 87 PHE A C 1
ATOM 698 O O . PHE A 1 87 ? 1.054 -8.910 -6.070 1.00 89.19 87 PHE A O 1
ATOM 705 N N . LYS A 1 88 ? 2.889 -9.841 -6.958 1.00 89.50 88 LYS A N 1
ATOM 706 C CA . LYS A 1 88 ? 3.247 -10.575 -5.741 1.00 89.50 88 LYS A CA 1
ATOM 707 C C . LYS A 1 88 ? 3.719 -9.597 -4.662 1.00 89.50 88 LYS A C 1
ATOM 709 O O . LYS A 1 88 ? 4.713 -8.897 -4.859 1.00 89.50 88 LYS A O 1
ATOM 714 N N . VAL A 1 89 ? 3.021 -9.576 -3.528 1.00 90.88 89 VAL A N 1
ATOM 715 C CA . VAL A 1 89 ? 3.346 -8.704 -2.394 1.00 90.88 89 VAL A CA 1
ATOM 716 C C . VAL A 1 89 ? 4.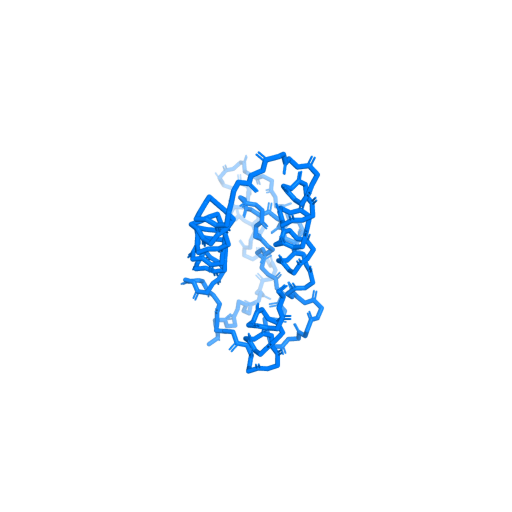584 -9.208 -1.632 1.00 90.88 89 VAL A C 1
ATOM 718 O O . VAL A 1 89 ? 4.670 -10.399 -1.325 1.00 90.88 89 VAL A O 1
ATOM 721 N N . PRO A 1 90 ? 5.569 -8.342 -1.326 1.00 91.38 90 PRO A N 1
ATOM 722 C CA . PRO A 1 90 ? 6.651 -8.675 -0.404 1.00 91.38 90 PRO A CA 1
ATOM 723 C C . PRO A 1 90 ? 6.134 -8.810 1.033 1.00 91.38 90 PRO A C 1
ATOM 725 O O . PRO A 1 90 ? 5.285 -8.031 1.461 1.00 91.38 90 PRO A O 1
ATOM 728 N N . VAL A 1 91 ? 6.713 -9.727 1.811 1.00 91.56 91 VAL A N 1
ATOM 729 C CA . VAL A 1 91 ? 6.334 -9.962 3.221 1.00 91.56 91 VAL A CA 1
ATOM 730 C C . VAL A 1 91 ? 6.425 -8.683 4.060 1.00 91.56 91 VAL A C 1
ATOM 732 O O . VAL A 1 91 ? 5.542 -8.396 4.856 1.00 91.56 91 VAL A O 1
ATOM 735 N N . THR A 1 92 ? 7.440 -7.850 3.823 1.00 92.25 92 THR A N 1
ATOM 736 C CA . THR A 1 92 ? 7.596 -6.559 4.513 1.00 92.25 92 THR A CA 1
ATOM 737 C C . THR A 1 92 ? 6.416 -5.614 4.291 1.00 92.25 92 THR A C 1
ATOM 739 O O . THR A 1 92 ? 6.043 -4.877 5.199 1.00 92.25 92 THR A O 1
ATOM 742 N N . ILE A 1 93 ? 5.811 -5.640 3.101 1.00 93.50 93 ILE A N 1
ATOM 743 C CA . ILE A 1 93 ? 4.634 -4.831 2.774 1.00 93.50 93 ILE A CA 1
ATOM 744 C C . ILE A 1 93 ? 3.375 -5.443 3.376 1.00 93.50 93 ILE A C 1
ATOM 746 O O . ILE A 1 93 ? 2.562 -4.701 3.917 1.00 93.50 93 ILE A O 1
ATOM 750 N N . ALA A 1 94 ? 3.231 -6.770 3.328 1.00 92.56 94 ALA A N 1
ATOM 751 C CA . ALA A 1 94 ? 2.112 -7.467 3.959 1.00 92.56 94 ALA A CA 1
ATOM 752 C C . ALA A 1 94 ? 2.056 -7.171 5.467 1.00 92.56 94 ALA A C 1
ATOM 754 O O . ALA A 1 94 ? 1.059 -6.634 5.943 1.00 92.56 94 ALA A O 1
ATOM 755 N N . ASN A 1 95 ? 3.176 -7.354 6.173 1.00 93.12 95 ASN A N 1
ATOM 756 C CA . ASN A 1 95 ? 3.287 -7.043 7.601 1.00 93.12 95 ASN A CA 1
ATOM 757 C C . ASN A 1 95 ? 2.989 -5.564 7.886 1.00 93.12 95 ASN A C 1
ATOM 759 O O . ASN A 1 95 ? 2.396 -5.223 8.907 1.00 93.12 95 ASN A O 1
ATOM 763 N N . LYS A 1 96 ? 3.391 -4.660 6.979 1.00 92.56 96 LYS A N 1
ATOM 764 C CA . LYS A 1 96 ? 3.098 -3.236 7.143 1.00 92.56 96 LYS A CA 1
ATOM 765 C C . LYS A 1 96 ? 1.601 -2.961 7.040 1.00 92.56 96 LYS A C 1
ATOM 767 O O . LYS A 1 96 ? 1.105 -2.215 7.873 1.00 92.56 96 LYS A O 1
ATOM 772 N N . ILE A 1 97 ? 0.904 -3.565 6.076 1.00 92.31 97 ILE A N 1
ATOM 773 C CA . ILE A 1 97 ? -0.553 -3.435 5.906 1.00 92.31 97 ILE A CA 1
ATOM 774 C C . ILE A 1 97 ? -1.301 -3.992 7.124 1.00 92.31 97 ILE A C 1
ATOM 776 O O . ILE A 1 97 ? -2.262 -3.370 7.561 1.00 92.31 97 ILE A O 1
ATOM 780 N N . GLU A 1 98 ? -0.852 -5.115 7.689 1.00 90.50 98 GLU A N 1
ATOM 781 C CA . GLU A 1 98 ? -1.451 -5.713 8.894 1.00 90.50 98 GLU A CA 1
ATOM 782 C C . GLU A 1 98 ? -1.253 -4.859 10.155 1.00 90.50 98 GLU A C 1
ATOM 784 O O . GLU A 1 98 ? -2.067 -4.917 11.071 1.00 90.50 98 GLU A O 1
ATOM 789 N N . SER A 1 99 ? -0.188 -4.052 10.198 1.00 89.88 99 SER A N 1
ATOM 790 C CA . SER A 1 99 ? 0.115 -3.167 11.331 1.00 89.88 99 SER A CA 1
ATOM 791 C C . SER A 1 99 ? -0.627 -1.819 11.329 1.00 89.88 99 SER A C 1
ATOM 793 O O . SER A 1 99 ? -0.445 -1.048 12.273 1.00 89.88 99 SER A O 1
ATOM 795 N N . LEU A 1 100 ? -1.380 -1.500 10.265 1.00 83.38 100 LEU A N 1
ATOM 796 C CA . LEU A 1 100 ? -2.117 -0.232 10.102 1.00 83.38 100 LEU A CA 1
ATOM 797 C C . LEU A 1 100 ? -3.430 -0.208 10.895 1.00 83.38 100 LEU A C 1
ATOM 799 O O . LEU A 1 100 ? -3.737 0.875 11.449 1.00 83.38 100 LEU A O 1
#

Organism: NCBI:txid168575

Sequence (100 aa):
MVRIGKRLDCMEEWSKRLMCKQVSHPVNYLGLPLGGKSNGVSFWKPLLVRIESRLASWKRKFLNKGGRLVLIKVVLSSIPTYYMSVFKVPVTIANKIESL

pLDDT: mean 83.38, std 12.33, range [36.94, 93.5]

Foldseek 3Di:
DDPPPDPVVVVVVVCVVVVHDDDDPQDQDPNQGRDDDLVDPVNCVSLLVVLVVQLVVCVPPPDDPVRSVVSLVVSLVPSVVVVVVPDPHDPVVVVVSVVD

Mean predicted aligned error: 8.08 Å

Radius of gyration: 18.29 Å; Cα contacts (8 Å, |Δi|>4): 49; chains: 1; bounding box: 33×24×55 Å

Secondary structure (DSSP, 8-state):
-------HHHHHHHHHHTT-PPPPSSEEETTEEESS-TTSHHHHHHHHHHHHHHHHHHHTS---HHHHHHHHHHHHHHHHHHHHHHSPPPHHHHHHHHT-

Solvent-accessible surface area (backbone atoms only — not comparable to full-atom values): 6331 Å² total; per-residue (Å²): 131,89,77,82,76,76,65,68,73,59,58,56,55,50,26,63,76,68,74,45,85,85,77,74,78,63,38,73,53,98,86,40,72,46,62,76,63,61,89,41,72,74,67,48,45,67,56,53,54,52,51,51,53,60,52,56,65,50,70,78,49,96,62,56,74,66,57,47,52,53,48,52,51,52,52,66,55,53,61,53,45,60,55,52,74,79,38,78,76,48,68,74,56,52,56,50,63,74,72,108